Protein AF-D4LDX7-F1 (afdb_monomer)

Nearest PDB structures (foldseek):
  6nau-assembly3_C  TM=6.108E-01  e=1.199E+00  Klebsiella pneumoniae subsp. pneumoniae
  1ri6-assembly1_A  TM=5.814E-01  e=1.199E+00  Escherichia coli
  3h4l-assembly3_B  TM=5.207E-01  e=2.620E+00  Saccharomyces cerevisiae
  3m85-assembly1_C  TM=1.840E-01  e=5.362E+00  Archaeoglobus fulgidus

Structure (mmCIF, N/CA/C/O backbone):
data_AF-D4LDX7-F1
#
_entry.id   AF-D4LDX7-F1
#
loop_
_atom_site.group_PDB
_atom_site.id
_atom_site.type_symbol
_atom_site.label_atom_id
_atom_site.label_alt_id
_atom_site.label_comp_id
_atom_site.label_asym_id
_atom_site.label_entity_id
_atom_site.label_seq_id
_atom_site.pdbx_PDB_ins_code
_atom_site.Cartn_x
_atom_site.Cartn_y
_atom_site.Cartn_z
_atom_site.occupancy
_atom_site.B_iso_or_equiv
_atom_site.auth_seq_id
_atom_site.auth_comp_id
_atom_site.auth_asym_id
_atom_site.auth_atom_id
_atom_site.pdbx_PDB_model_num
ATOM 1 N N . MET A 1 1 ? -16.183 -26.805 3.801 1.00 33.31 1 MET A N 1
ATOM 2 C CA . MET A 1 1 ? -15.944 -26.515 2.370 1.00 33.31 1 MET A CA 1
ATOM 3 C C . MET A 1 1 ? -14.484 -26.124 2.181 1.00 33.31 1 MET A C 1
ATOM 5 O O . MET A 1 1 ? -13.981 -25.336 2.976 1.00 33.31 1 MET A O 1
ATOM 9 N N . LYS A 1 2 ? -13.792 -26.749 1.218 1.00 26.73 2 LYS A N 1
ATOM 10 C CA . LYS A 1 2 ? -12.395 -26.451 0.852 1.00 26.73 2 LYS A CA 1
ATOM 11 C C . LYS A 1 2 ? -12.357 -25.081 0.153 1.00 26.73 2 LYS A C 1
ATOM 13 O O . LYS A 1 2 ? -13.218 -24.828 -0.679 1.00 26.73 2 LYS A O 1
ATOM 18 N N . LYS A 1 3 ? -11.416 -24.213 0.529 1.00 50.62 3 LYS A N 1
ATOM 19 C CA . LYS A 1 3 ? -11.266 -22.834 0.030 1.00 50.62 3 LYS A CA 1
ATOM 20 C C . LYS A 1 3 ? -10.016 -22.789 -0.856 1.00 50.62 3 LYS A C 1
ATOM 22 O O . LYS A 1 3 ? -8.987 -23.300 -0.420 1.00 50.62 3 LYS A O 1
ATOM 27 N N . LEU A 1 4 ? -10.122 -22.272 -2.081 1.00 40.28 4 LEU A N 1
ATOM 28 C CA . LEU A 1 4 ? -9.072 -22.339 -3.107 1.00 40.28 4 LEU A CA 1
ATOM 29 C C . LEU A 1 4 ? -8.701 -20.920 -3.559 1.00 40.28 4 LEU A C 1
ATOM 31 O O . LEU A 1 4 ? -9.579 -20.177 -3.988 1.00 40.28 4 LEU A O 1
ATOM 35 N N . ALA A 1 5 ? -7.417 -20.568 -3.512 1.00 47.84 5 ALA A N 1
ATOM 36 C CA . ALA A 1 5 ? -6.886 -19.598 -4.463 1.00 47.84 5 ALA A CA 1
ATOM 37 C C . ALA A 1 5 ? -6.865 -20.298 -5.829 1.00 47.84 5 ALA A C 1
ATOM 39 O O . ALA A 1 5 ? -6.330 -21.405 -5.942 1.00 47.84 5 ALA A O 1
ATOM 40 N N . ILE A 1 6 ? -7.516 -19.713 -6.834 1.00 48.91 6 ILE A N 1
ATOM 41 C CA . ILE A 1 6 ? -7.548 -20.278 -8.184 1.00 48.91 6 ILE A CA 1
ATOM 42 C C . ILE A 1 6 ? -6.479 -19.553 -8.994 1.00 48.91 6 ILE A C 1
ATOM 44 O O . ILE A 1 6 ? -6.649 -18.399 -9.383 1.00 48.91 6 ILE A O 1
ATOM 48 N N . PHE A 1 7 ? -5.368 -20.244 -9.224 1.00 47.0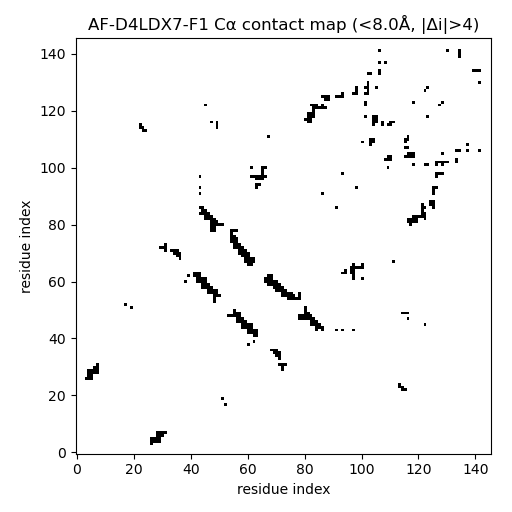9 7 PHE A N 1
ATOM 49 C CA . PHE A 1 7 ? -4.333 -19.822 -10.155 1.00 47.09 7 PHE A CA 1
ATOM 50 C C . PHE A 1 7 ? -4.822 -20.153 -11.566 1.00 47.09 7 PHE A C 1
ATOM 52 O O . PHE A 1 7 ? -5.167 -21.303 -11.845 1.00 47.09 7 PHE A O 1
ATOM 59 N N . LYS A 1 8 ? -4.876 -19.172 -12.471 1.00 39.81 8 LYS A N 1
ATOM 60 C CA . LYS A 1 8 ? -5.094 -19.455 -13.896 1.00 39.81 8 LYS A CA 1
ATOM 61 C C . LYS A 1 8 ? -3.779 -19.906 -14.538 1.00 39.81 8 LYS A C 1
ATOM 63 O O . LYS A 1 8 ? -3.136 -19.146 -15.240 1.00 39.81 8 LYS A O 1
ATOM 68 N N . ASN A 1 9 ? -3.374 -21.137 -14.244 1.00 37.66 9 ASN A N 1
ATOM 69 C CA . ASN A 1 9 ? -2.602 -22.035 -15.108 1.00 37.66 9 ASN A CA 1
ATOM 70 C C . ASN A 1 9 ? -2.479 -23.391 -14.395 1.00 37.66 9 ASN A C 1
ATOM 72 O O . ASN A 1 9 ? -2.496 -23.442 -13.166 1.00 37.66 9 ASN A O 1
ATOM 76 N N . GLU A 1 10 ? -2.418 -24.481 -15.159 1.00 37.81 10 GLU A N 1
ATOM 77 C CA . GLU A 1 10 ? -2.495 -25.875 -14.695 1.00 37.81 10 GLU A CA 1
ATOM 78 C C . GLU A 1 10 ? -1.388 -26.260 -13.696 1.00 37.81 10 GLU A C 1
ATOM 80 O O . GLU A 1 10 ? -0.379 -26.858 -14.060 1.00 37.81 10 GLU A O 1
ATOM 85 N N . PHE A 1 11 ? -1.575 -25.970 -12.408 1.00 37.16 11 PHE A N 1
ATOM 86 C CA . PHE A 1 11 ? -0.750 -26.560 -11.358 1.00 37.16 11 PHE A CA 1
ATOM 87 C C . PHE A 1 11 ? -1.623 -27.266 -10.329 1.00 37.16 11 PHE A C 1
ATOM 89 O O . PHE A 1 11 ? -2.276 -26.663 -9.475 1.00 37.16 11 PHE A O 1
ATOM 96 N N . GLU A 1 12 ? -1.653 -28.590 -10.468 1.00 37.09 12 GLU A N 1
ATOM 97 C CA . GLU A 1 12 ? -2.343 -29.499 -9.574 1.00 37.09 12 GLU A CA 1
ATOM 98 C C . GLU A 1 12 ? -1.838 -29.368 -8.131 1.00 37.09 12 GLU A C 1
ATOM 100 O O . GLU A 1 12 ? -0.649 -29.286 -7.820 1.00 37.09 12 GLU A O 1
ATOM 105 N N . SER A 1 13 ? -2.824 -29.378 -7.245 1.00 37.75 13 SER A N 1
ATOM 106 C CA . SER A 1 13 ? -2.772 -29.301 -5.793 1.00 37.75 13 SER A CA 1
ATOM 107 C C . SER A 1 13 ? -1.590 -30.000 -5.107 1.00 37.75 13 SER A C 1
ATOM 109 O O . SER A 1 13 ? -1.431 -31.218 -5.199 1.00 37.75 13 SER A O 1
ATOM 111 N N . ARG A 1 14 ? -0.907 -29.274 -4.214 1.00 33.62 14 ARG A N 1
ATOM 112 C CA . ARG A 1 14 ? -0.300 -29.860 -3.008 1.00 33.62 14 ARG A CA 1
ATOM 113 C C . ARG A 1 14 ? -0.945 -29.246 -1.771 1.00 33.62 14 ARG A C 1
ATOM 115 O O . ARG A 1 14 ? -1.019 -28.032 -1.619 1.00 33.62 14 ARG A O 1
ATOM 122 N N . SER A 1 15 ? -1.494 -30.104 -0.914 1.00 36.88 15 SER A N 1
ATOM 123 C CA . SER A 1 15 ? -2.272 -29.709 0.258 1.00 36.88 15 SER A CA 1
ATOM 124 C C . SER A 1 15 ? -1.387 -29.109 1.350 1.00 36.88 15 SER A C 1
ATOM 126 O O . SER A 1 15 ? -0.512 -29.806 1.860 1.00 36.88 15 SER A O 1
ATOM 128 N N . PHE A 1 16 ? -1.687 -27.890 1.796 1.00 40.06 16 PHE A N 1
ATOM 129 C CA . PHE A 1 16 ? -1.138 -27.332 3.032 1.00 40.06 16 PHE A CA 1
ATOM 130 C C . PHE A 1 16 ? -2.262 -26.783 3.921 1.00 40.06 16 PHE A C 1
ATOM 132 O O . PHE A 1 16 ? -3.168 -26.083 3.468 1.00 40.06 16 PHE A O 1
ATOM 139 N N . LYS A 1 17 ? -2.259 -27.186 5.198 1.00 34.28 17 LYS A N 1
ATOM 140 C CA . LYS A 1 17 ? -3.286 -26.842 6.193 1.00 34.28 17 LYS A CA 1
ATOM 141 C C . LYS A 1 17 ? -2.948 -25.522 6.905 1.00 34.28 17 LYS A C 1
ATOM 143 O O . LYS A 1 17 ? -2.062 -25.492 7.745 1.00 34.28 17 LYS A O 1
ATOM 148 N N . SER A 1 18 ? -3.742 -24.494 6.596 1.00 48.25 18 SER A N 1
ATOM 149 C CA . SER A 1 18 ? -4.275 -23.397 7.435 1.00 48.25 18 SER A CA 1
ATOM 150 C C . SER A 1 18 ? -3.708 -23.188 8.851 1.00 48.25 18 SER A C 1
ATOM 152 O O . SER A 1 18 ? -3.973 -24.026 9.719 1.00 48.25 18 SER A O 1
ATOM 154 N N . ARG A 1 19 ? -3.235 -21.958 9.130 1.00 29.39 19 ARG A N 1
ATOM 155 C CA . ARG A 1 19 ? -3.690 -21.085 10.244 1.00 29.39 19 ARG A CA 1
ATOM 156 C C . ARG A 1 19 ? -3.598 -19.611 9.785 1.00 29.39 19 ARG A C 1
ATOM 158 O O . ARG A 1 19 ? -2.640 -19.283 9.106 1.00 29.39 19 ARG A O 1
ATOM 165 N N . TYR A 1 20 ? -4.566 -18.779 10.190 1.00 33.00 20 TYR A N 1
ATOM 166 C CA . TYR A 1 20 ? -4.692 -17.309 10.011 1.00 33.00 20 TYR A CA 1
ATOM 167 C C . TYR A 1 20 ? -5.558 -16.755 8.842 1.00 33.00 20 TYR A C 1
ATOM 169 O O . TYR A 1 20 ? -5.194 -16.787 7.676 1.00 33.00 20 TYR A O 1
ATOM 177 N N . GLN A 1 21 ? -6.737 -16.274 9.273 1.00 37.47 21 GLN A N 1
ATOM 178 C CA . GLN A 1 21 ? -7.514 -15.049 8.974 1.00 37.47 21 GLN A CA 1
ATOM 179 C C . GLN A 1 21 ? -7.978 -14.590 7.563 1.00 37.47 21 GLN A C 1
ATOM 181 O O . GLN A 1 21 ? -7.210 -14.308 6.658 1.00 37.47 21 GLN A O 1
ATOM 186 N N . THR A 1 22 ? -9.318 -14.480 7.514 1.00 33.28 22 THR A N 1
ATOM 187 C CA . THR A 1 22 ? -10.307 -13.635 6.798 1.00 33.28 22 THR A CA 1
ATOM 188 C C . THR A 1 22 ? -9.984 -12.917 5.482 1.00 33.28 22 THR A C 1
ATOM 190 O O . THR A 1 22 ? -9.317 -11.890 5.453 1.00 33.28 22 THR A O 1
ATOM 193 N N . PHE A 1 23 ? -10.669 -13.390 4.433 1.00 41.81 23 PHE A N 1
ATOM 194 C CA . PHE A 1 23 ? -10.890 -12.746 3.139 1.00 41.81 23 PHE A CA 1
ATOM 195 C C . PHE A 1 23 ? -12.402 -12.466 2.986 1.00 41.81 23 PHE A C 1
ATOM 197 O O . PHE A 1 23 ? -13.201 -13.366 3.250 1.00 41.81 23 PHE A O 1
ATOM 204 N N . GLU A 1 24 ? -12.805 -11.247 2.610 1.00 42.47 24 GLU A N 1
ATOM 205 C CA . GLU A 1 24 ? -14.219 -10.821 2.473 1.00 42.47 24 GLU A CA 1
ATOM 206 C C . GLU A 1 24 ? -14.746 -10.863 1.020 1.00 42.47 24 GLU A C 1
ATOM 208 O O . GLU A 1 2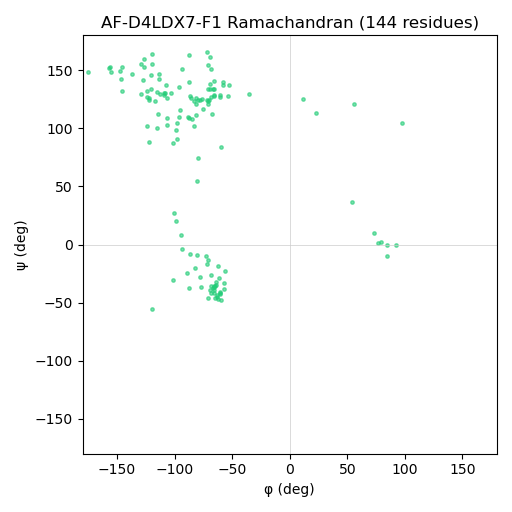4 ? -15.748 -10.239 0.683 1.00 42.47 24 GLU A O 1
ATOM 213 N N . GLY A 1 25 ? -14.087 -11.626 0.148 1.00 46.31 25 GLY A N 1
ATOM 214 C CA . GLY A 1 25 ? -14.643 -12.090 -1.126 1.00 46.31 25 GLY A CA 1
ATOM 215 C C . GLY A 1 25 ? -14.662 -13.616 -1.142 1.00 46.31 25 GLY A C 1
ATOM 216 O O . GLY A 1 25 ? -13.885 -14.253 -0.435 1.00 46.31 25 GLY A O 1
ATOM 217 N N . GLU A 1 26 ? -15.534 -14.253 -1.921 1.00 53.00 26 GLU A N 1
ATOM 218 C CA . GLU A 1 26 ? -15.526 -15.723 -1.978 1.00 53.00 26 GLU A CA 1
ATOM 219 C C . GLU A 1 26 ? -14.260 -16.268 -2.666 1.00 53.00 26 GLU A C 1
ATOM 221 O O . GLU A 1 26 ? -13.851 -17.396 -2.381 1.00 53.00 26 GLU A O 1
ATOM 226 N N . GLN A 1 27 ? -13.634 -15.481 -3.555 1.00 63.53 27 GLN A N 1
ATOM 227 C CA . GLN A 1 27 ? -12.480 -15.863 -4.377 1.00 63.53 27 GLN A CA 1
ATOM 228 C C . GLN A 1 27 ? -11.666 -14.619 -4.788 1.00 63.53 27 GLN A C 1
ATOM 230 O O . GLN A 1 27 ? -12.240 -13.552 -5.001 1.00 63.53 27 GLN A O 1
ATOM 235 N N . TYR A 1 28 ? -10.348 -14.765 -4.943 1.00 73.19 28 TYR A N 1
ATOM 236 C CA . TYR A 1 28 ? -9.479 -13.801 -5.631 1.00 73.19 28 TYR A CA 1
ATOM 237 C C . TYR A 1 28 ? -8.742 -14.534 -6.753 1.00 73.19 28 TYR A C 1
ATOM 239 O O . TYR A 1 28 ? -8.225 -15.633 -6.533 1.00 73.19 28 TYR A O 1
ATOM 247 N N . ILE A 1 29 ? -8.728 -13.959 -7.955 1.00 76.50 29 ILE A N 1
ATOM 248 C CA . ILE A 1 29 ? -8.057 -14.549 -9.117 1.00 76.50 29 ILE A CA 1
ATOM 249 C C . ILE A 1 29 ? -6.670 -13.930 -9.221 1.00 76.50 29 ILE A C 1
ATOM 251 O O . ILE A 1 29 ? -6.535 -12.735 -9.467 1.00 76.50 29 ILE A O 1
ATOM 255 N N . ILE A 1 30 ? -5.646 -14.763 -9.063 1.00 83.19 30 ILE A N 1
ATOM 256 C CA . ILE A 1 30 ? -4.264 -14.382 -9.345 1.00 83.19 30 ILE A CA 1
ATOM 257 C C . ILE A 1 30 ? -4.040 -14.600 -10.841 1.00 83.19 30 ILE A C 1
ATOM 259 O O . ILE A 1 30 ? -3.979 -15.739 -11.313 1.00 83.19 30 ILE A O 1
ATOM 263 N N . ASP A 1 31 ? -3.950 -13.497 -11.575 1.00 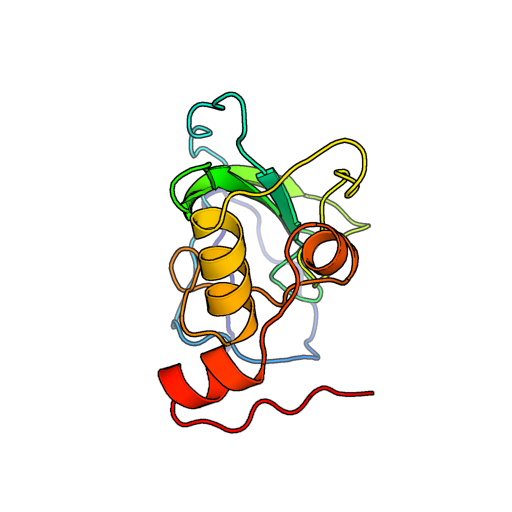83.25 31 ASP A N 1
ATOM 264 C CA . ASP A 1 31 ? -3.630 -13.480 -12.999 1.00 83.25 31 ASP A CA 1
ATOM 265 C C . ASP A 1 31 ? -2.140 -13.164 -13.182 1.00 83.25 31 ASP A C 1
ATOM 267 O O . ASP A 1 31 ? -1.726 -12.007 -13.102 1.00 83.25 31 ASP A O 1
ATOM 271 N N . LEU A 1 32 ? -1.338 -14.213 -13.382 1.00 83.94 32 LEU A N 1
ATOM 272 C CA . LEU A 1 32 ? 0.111 -14.105 -13.595 1.00 83.94 32 LEU A CA 1
ATOM 273 C C . LEU A 1 32 ? 0.462 -13.520 -14.973 1.00 83.94 32 LEU A C 1
ATOM 275 O O . LEU A 1 32 ? 1.587 -13.071 -15.171 1.00 83.94 32 LEU A O 1
ATOM 279 N N . ASP A 1 33 ? -0.493 -13.500 -15.907 1.00 84.06 33 ASP A N 1
ATOM 280 C CA . ASP A 1 33 ? -0.310 -12.960 -17.256 1.00 84.06 33 ASP A CA 1
ATOM 281 C C . ASP A 1 33 ? -0.737 -11.484 -17.350 1.00 84.06 33 ASP A C 1
ATOM 283 O O . ASP A 1 33 ? -0.578 -10.835 -18.395 1.00 84.06 33 ASP A O 1
ATOM 287 N N . ARG A 1 34 ? -1.280 -10.921 -16.259 1.00 85.81 34 ARG A N 1
ATOM 288 C CA . ARG A 1 34 ? -1.680 -9.517 -16.203 1.00 85.81 34 ARG A CA 1
ATOM 289 C C . ARG A 1 34 ? -0.466 -8.628 -16.435 1.00 85.81 34 ARG A C 1
ATOM 291 O O . ARG A 1 34 ? 0.542 -8.695 -15.737 1.00 85.81 34 ARG A O 1
ATOM 298 N N . ARG A 1 35 ? -0.593 -7.714 -17.395 1.00 87.88 35 ARG A N 1
ATOM 299 C CA . ARG A 1 35 ? 0.438 -6.706 -17.644 1.00 87.88 35 ARG A CA 1
ATOM 300 C C . ARG A 1 35 ? 0.487 -5.702 -16.499 1.00 87.88 35 ARG A C 1
ATOM 302 O O . ARG A 1 35 ? -0.549 -5.166 -16.105 1.00 87.88 35 ARG A O 1
ATOM 309 N N . ALA A 1 36 ? 1.703 -5.416 -16.045 1.00 91.38 36 ALA A N 1
ATOM 310 C CA . ALA A 1 36 ? 1.985 -4.324 -15.129 1.00 91.38 36 ALA A CA 1
ATOM 311 C C . ALA A 1 36 ? 1.416 -3.007 -15.666 1.00 91.38 36 ALA A C 1
ATOM 313 O O . ALA A 1 36 ? 1.560 -2.684 -16.853 1.00 91.38 36 ALA A O 1
ATOM 314 N N . GLU A 1 37 ? 0.810 -2.223 -14.783 1.00 93.44 37 GLU A N 1
ATOM 315 C CA . GLU A 1 37 ? 0.454 -0.850 -15.104 1.00 93.44 37 GLU A CA 1
ATOM 316 C C . GLU A 1 37 ? 1.720 0.013 -15.195 1.00 93.44 37 GLU A C 1
ATOM 318 O O . GLU A 1 37 ? 2.774 -0.291 -14.624 1.00 93.44 37 GLU A O 1
ATOM 323 N N . LYS A 1 38 ? 1.640 1.100 -15.967 1.00 91.19 38 LYS A N 1
ATOM 324 C CA . LYS A 1 38 ? 2.798 1.950 -16.241 1.00 91.19 38 LYS A CA 1
ATOM 325 C C . LYS A 1 38 ? 3.282 2.631 -14.955 1.00 91.19 38 LYS A C 1
ATOM 327 O O . LYS A 1 38 ? 2.510 3.310 -14.281 1.00 91.19 38 LYS A O 1
ATOM 332 N N . TYR A 1 39 ? 4.581 2.499 -14.689 1.00 90.88 39 TYR A N 1
ATOM 333 C CA . TYR A 1 39 ? 5.269 3.267 -13.654 1.00 90.88 39 TYR A CA 1
ATOM 334 C C . TYR A 1 39 ? 5.308 4.755 -14.004 1.00 90.88 39 TYR A C 1
ATOM 336 O O . TYR A 1 39 ? 5.679 5.129 -15.124 1.00 90.88 39 TYR A O 1
ATOM 344 N N . GLU A 1 40 ? 4.992 5.591 -13.025 1.00 93.19 40 GLU A N 1
ATOM 345 C CA . GLU A 1 40 ? 5.128 7.039 -13.104 1.00 93.19 40 GLU A CA 1
ATOM 346 C C . GLU A 1 40 ? 6.072 7.546 -12.011 1.00 93.19 40 GLU A C 1
ATOM 348 O O . GLU A 1 40 ? 6.152 7.001 -10.910 1.00 93.19 40 GLU A O 1
ATOM 353 N N . VAL A 1 41 ? 6.827 8.601 -12.324 1.00 92.62 41 VAL A N 1
ATOM 354 C CA . VAL A 1 41 ? 7.727 9.227 -11.349 1.00 92.62 41 VAL A CA 1
ATOM 355 C C . VAL A 1 41 ? 6.899 9.742 -10.174 1.00 92.62 41 VAL A C 1
ATOM 357 O O . VAL A 1 41 ? 5.937 10.481 -10.372 1.00 92.62 41 VAL A O 1
ATOM 360 N N . GLY A 1 42 ? 7.298 9.367 -8.958 1.00 94.50 42 GLY A N 1
ATOM 361 C CA . GLY A 1 42 ? 6.560 9.682 -7.733 1.00 94.50 42 GLY A CA 1
ATOM 362 C C . GLY A 1 42 ? 5.565 8.601 -7.302 1.00 94.50 42 GLY A C 1
ATOM 363 O O . GLY A 1 42 ? 4.932 8.767 -6.263 1.00 94.50 42 GLY A O 1
ATOM 364 N N . ASP A 1 43 ? 5.437 7.493 -8.039 1.00 97.88 43 ASP A N 1
ATOM 365 C CA . ASP A 1 43 ? 4.740 6.304 -7.546 1.00 97.88 43 ASP A CA 1
ATOM 366 C C . ASP A 1 43 ? 5.508 5.698 -6.356 1.00 97.88 43 ASP A C 1
ATOM 368 O O . ASP A 1 43 ? 6.702 5.402 -6.458 1.00 97.88 43 ASP A O 1
ATOM 372 N N . LEU A 1 44 ? 4.811 5.474 -5.240 1.00 98.19 44 LEU A N 1
ATOM 373 C CA . LEU A 1 44 ? 5.327 4.722 -4.100 1.00 98.19 44 LEU A CA 1
ATOM 374 C C . LEU A 1 44 ? 5.173 3.229 -4.390 1.00 98.19 44 LEU A C 1
ATOM 376 O O . LEU A 1 44 ? 4.051 2.722 -4.438 1.00 98.19 44 LEU A O 1
ATOM 380 N N . ILE A 1 45 ? 6.289 2.528 -4.585 1.00 97.50 45 ILE A N 1
ATOM 381 C CA . ILE A 1 45 ? 6.271 1.083 -4.824 1.00 97.50 45 ILE A CA 1
ATOM 382 C C . ILE A 1 45 ? 6.141 0.350 -3.496 1.00 97.50 45 ILE A C 1
ATOM 384 O O . ILE A 1 45 ? 6.937 0.554 -2.571 1.00 97.50 45 ILE A O 1
ATOM 388 N N . CYS A 1 46 ? 5.139 -0.517 -3.419 1.00 97.12 46 CYS A N 1
ATOM 389 C CA . CYS A 1 46 ? 4.870 -1.332 -2.255 1.00 97.12 46 CYS A CA 1
ATOM 390 C C . CYS A 1 46 ? 4.705 -2.798 -2.622 1.00 97.12 46 CYS A C 1
ATOM 392 O O . CYS A 1 46 ? 4.305 -3.147 -3.732 1.00 97.12 46 CYS A O 1
ATOM 394 N N . PHE A 1 47 ? 4.964 -3.657 -1.650 1.00 95.25 47 PHE A N 1
ATOM 395 C CA . PHE A 1 47 ? 4.898 -5.088 -1.841 1.00 95.25 47 PHE A CA 1
ATOM 396 C C . PHE A 1 47 ? 4.444 -5.845 -0.603 1.00 95.25 47 PHE A C 1
ATOM 398 O O . PHE A 1 47 ? 4.684 -5.406 0.520 1.00 95.25 47 PHE A O 1
ATOM 405 N N . VAL A 1 48 ? 3.769 -6.973 -0.803 1.00 94.19 48 VAL A N 1
ATOM 406 C CA . VAL A 1 48 ? 3.163 -7.767 0.271 1.00 94.19 48 VAL A CA 1
ATOM 407 C C . VAL A 1 48 ? 2.971 -9.215 -0.167 1.00 94.19 48 VAL A C 1
ATOM 409 O O . VAL A 1 48 ? 2.725 -9.472 -1.339 1.00 94.19 48 VAL A O 1
ATOM 412 N N . ASN A 1 49 ? 2.986 -10.155 0.775 1.00 92.62 49 ASN A N 1
ATOM 413 C CA . ASN A 1 49 ? 2.417 -11.490 0.593 1.00 92.62 49 ASN A CA 1
ATOM 414 C C . ASN A 1 49 ? 1.014 -11.528 1.202 1.00 92.62 49 ASN A C 1
ATOM 416 O O . ASN A 1 49 ? 0.865 -11.831 2.388 1.00 92.62 49 ASN A O 1
ATOM 420 N N . PRO A 1 50 ? -0.041 -11.220 0.428 1.00 88.06 50 PRO A N 1
ATOM 421 C CA . PRO A 1 50 ? -1.369 -11.001 0.996 1.00 88.06 50 PRO A CA 1
ATOM 422 C C . PRO A 1 50 ? -2.026 -12.293 1.506 1.00 88.06 50 PRO A C 1
ATOM 424 O O . PRO A 1 50 ? -3.016 -12.238 2.231 1.00 88.06 50 PRO A O 1
ATOM 427 N N . PHE A 1 51 ? -1.483 -13.463 1.154 1.00 86.06 51 PHE A N 1
ATOM 428 C CA . PHE A 1 51 ? -2.029 -14.764 1.527 1.00 86.06 51 PHE A CA 1
ATOM 429 C C . PHE A 1 51 ? -1.059 -15.520 2.438 1.00 86.06 51 PHE A C 1
ATOM 431 O O . PHE A 1 51 ? -0.108 -16.151 1.977 1.00 86.06 51 PHE A O 1
ATOM 438 N N . ALA A 1 52 ? -1.323 -15.494 3.747 1.00 78.00 52 ALA A N 1
ATOM 439 C CA . ALA A 1 52 ? -0.512 -16.204 4.733 1.00 78.00 52 ALA A CA 1
ATOM 440 C C . ALA A 1 52 ? -0.358 -17.697 4.379 1.00 78.00 52 ALA A C 1
ATOM 442 O O . ALA A 1 52 ? -1.340 -18.408 4.150 1.00 78.00 52 ALA A O 1
ATOM 443 N N . GLY A 1 53 ? 0.888 -18.177 4.349 1.00 77.19 53 GLY A N 1
ATOM 444 C CA . GLY A 1 53 ? 1.219 -19.567 4.022 1.00 77.19 53 GLY A CA 1
ATOM 445 C C . GLY A 1 53 ? 1.218 -19.908 2.528 1.00 77.19 53 GLY A C 1
ATOM 446 O O . GLY A 1 53 ? 1.467 -21.065 2.191 1.00 77.19 53 GLY A O 1
ATOM 447 N N . TYR A 1 54 ? 0.972 -18.937 1.644 1.00 80.94 54 TYR A N 1
ATOM 448 C CA . TYR A 1 54 ? 1.178 -19.086 0.206 1.00 80.94 54 TYR A CA 1
ATOM 449 C C . TYR A 1 54 ? 2.386 -18.244 -0.220 1.00 80.94 54 TYR A C 1
ATOM 451 O O . TYR A 1 54 ? 2.449 -17.061 0.126 1.00 80.94 54 TYR A O 1
ATOM 459 N N . PRO A 1 55 ? 3.341 -18.817 -0.972 1.00 84.06 55 PRO A N 1
ATOM 460 C CA . PRO A 1 55 ? 4.547 -18.116 -1.392 1.00 84.06 55 PRO A CA 1
ATOM 461 C C . PRO A 1 55 ? 4.242 -17.228 -2.600 1.00 84.06 55 PRO A C 1
ATOM 463 O O . PRO A 1 55 ? 4.840 -17.399 -3.655 1.00 84.06 55 PRO A O 1
ATOM 466 N N . ILE A 1 56 ? 3.251 -16.342 -2.489 1.00 87.88 56 ILE A N 1
ATOM 467 C CA . ILE A 1 56 ? 2.902 -15.413 -3.555 1.00 87.88 56 ILE A CA 1
ATOM 468 C C . ILE A 1 56 ? 2.944 -13.972 -3.065 1.00 87.88 56 ILE A C 1
ATOM 470 O O . ILE A 1 56 ? 2.327 -13.597 -2.067 1.00 87.88 56 ILE A O 1
ATOM 474 N N . TYR A 1 57 ? 3.694 -13.193 -3.821 1.00 90.50 57 TYR A N 1
ATOM 475 C CA . TYR A 1 57 ? 4.065 -11.819 -3.598 1.00 90.50 57 TYR A CA 1
ATOM 476 C C . TYR A 1 57 ? 3.324 -10.935 -4.597 1.00 90.50 57 TYR A C 1
ATOM 478 O O . TYR A 1 57 ? 3.304 -11.209 -5.798 1.00 90.50 57 TYR A O 1
ATOM 486 N N . LEU A 1 58 ? 2.700 -9.883 -4.085 1.00 93.69 58 LEU A N 1
ATOM 487 C CA . LEU A 1 58 ? 2.029 -8.836 -4.837 1.00 93.69 58 LEU A CA 1
ATOM 488 C C . LEU A 1 58 ? 2.884 -7.575 -4.788 1.00 93.69 58 LEU A C 1
ATOM 490 O O . LEU A 1 58 ? 3.167 -7.077 -3.699 1.00 93.69 58 LEU A O 1
ATOM 494 N N . GLU A 1 59 ? 3.205 -7.014 -5.949 1.00 95.81 59 GLU A N 1
ATOM 495 C CA . GLU A 1 59 ? 3.722 -5.652 -6.064 1.00 95.81 59 GLU A CA 1
ATOM 496 C C . GLU A 1 59 ? 2.617 -4.709 -6.563 1.00 95.81 59 GLU A C 1
ATOM 498 O O . GLU A 1 59 ? 1.958 -4.969 -7.578 1.00 95.81 59 GLU A O 1
ATOM 503 N N . ILE A 1 60 ? 2.441 -3.589 -5.861 1.00 97.12 60 ILE A N 1
ATOM 504 C CA . ILE A 1 60 ? 1.549 -2.487 -6.232 1.00 97.12 60 ILE A CA 1
ATOM 505 C C . ILE A 1 60 ? 2.312 -1.161 -6.239 1.00 97.12 60 ILE A C 1
ATOM 507 O O . ILE A 1 60 ? 3.353 -1.011 -5.600 1.00 97.12 60 ILE A O 1
ATOM 511 N N . ALA A 1 61 ? 1.778 -0.172 -6.944 1.00 98.06 61 ALA A N 1
ATOM 512 C CA . ALA A 1 61 ? 2.177 1.223 -6.806 1.00 98.06 61 ALA A CA 1
ATOM 513 C C . ALA A 1 61 ? 1.028 2.048 -6.224 1.00 98.06 61 ALA A C 1
ATOM 515 O O . ALA A 1 61 ? -0.130 1.835 -6.581 1.00 98.06 61 ALA A O 1
ATOM 516 N N . ILE A 1 62 ? 1.360 3.014 -5.369 1.00 98.25 62 ILE A N 1
ATOM 517 C CA . ILE A 1 62 ? 0.452 4.083 -4.947 1.00 98.25 62 ILE A CA 1
ATOM 518 C C . ILE A 1 62 ? 0.905 5.362 -5.641 1.00 98.25 62 ILE A C 1
ATOM 520 O O . ILE A 1 62 ? 1.957 5.919 -5.317 1.00 98.25 62 ILE A O 1
ATOM 524 N N . SER A 1 63 ? 0.134 5.826 -6.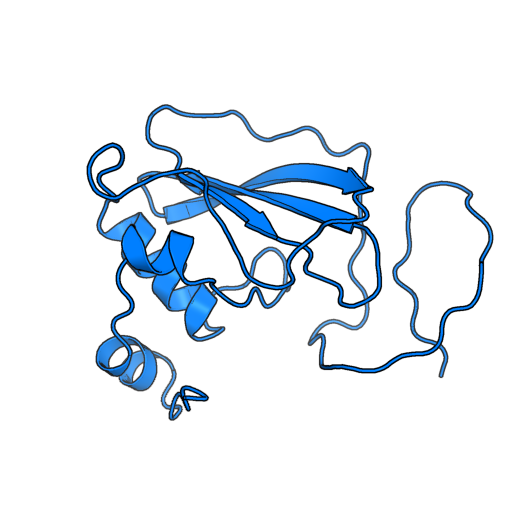615 1.00 97.75 63 SER A N 1
ATOM 525 C CA . SER A 1 63 ? 0.479 7.021 -7.378 1.00 97.75 63 SER A CA 1
ATOM 526 C C . SER A 1 63 ? 0.388 8.294 -6.564 1.00 97.75 63 SER A C 1
ATOM 528 O O . SER A 1 63 ? -0.290 8.341 -5.544 1.00 97.75 63 SER A O 1
ATOM 530 N N . ALA A 1 64 ? 1.039 9.356 -7.041 1.00 97.19 64 ALA A N 1
ATOM 531 C CA . ALA A 1 64 ? 1.032 10.667 -6.389 1.00 97.19 64 ALA A CA 1
ATOM 532 C C . ALA A 1 64 ? -0.386 11.235 -6.158 1.00 97.19 64 ALA A C 1
ATOM 534 O O . ALA A 1 64 ? -0.577 12.058 -5.273 1.00 97.19 64 ALA A O 1
ATOM 535 N N . ASN A 1 65 ? -1.386 10.784 -6.921 1.00 96.31 65 ASN A N 1
ATOM 536 C CA . ASN A 1 65 ? -2.799 11.132 -6.742 1.00 96.31 65 ASN A CA 1
ATOM 537 C C . ASN A 1 65 ? -3.595 10.125 -5.880 1.00 96.31 65 ASN A C 1
ATOM 539 O O . ASN A 1 65 ? -4.819 10.210 -5.827 1.00 96.31 65 ASN A O 1
ATOM 543 N N . GLY A 1 66 ? -2.930 9.149 -5.256 1.00 96.38 66 GLY A N 1
ATOM 544 C CA . GLY A 1 66 ? -3.539 8.106 -4.426 1.00 96.38 66 GLY A CA 1
ATOM 545 C C . GLY A 1 66 ? -4.076 6.884 -5.183 1.00 96.38 66 GLY A C 1
ATOM 546 O O . GLY A 1 66 ? -4.583 5.955 -4.561 1.00 96.38 66 GLY A O 1
ATOM 547 N N . ALA A 1 67 ? -3.976 6.827 -6.515 1.00 96.81 67 ALA A N 1
ATOM 548 C CA . ALA A 1 67 ? -4.441 5.655 -7.258 1.00 96.81 67 ALA A CA 1
ATOM 549 C C . ALA A 1 67 ? -3.583 4.414 -6.953 1.00 96.81 67 ALA A C 1
ATOM 551 O O . ALA A 1 67 ? -2.354 4.480 -6.981 1.00 96.81 67 ALA A O 1
ATOM 552 N N . LEU A 1 68 ? -4.235 3.274 -6.705 1.00 96.25 68 LEU A N 1
ATOM 553 C CA . LEU A 1 68 ? -3.570 1.978 -6.587 1.00 96.25 68 LEU A CA 1
ATOM 554 C C . LEU A 1 68 ? -3.416 1.348 -7.972 1.00 96.25 68 LEU A C 1
ATOM 556 O O . LEU A 1 68 ? -4.401 1.207 -8.694 1.00 96.25 68 LEU A O 1
ATOM 560 N N . LYS A 1 69 ? -2.194 0.942 -8.310 1.00 95.69 69 LYS A N 1
ATOM 561 C CA . LYS A 1 69 ? -1.836 0.324 -9.589 1.00 95.69 69 LYS A CA 1
ATOM 562 C C . LYS A 1 69 ? -1.251 -1.061 -9.362 1.00 95.69 69 LYS A C 1
ATOM 564 O O . LYS A 1 69 ? -0.356 -1.231 -8.532 1.00 95.69 69 LYS A O 1
ATOM 569 N N . PHE A 1 70 ? -1.705 -2.040 -10.132 1.00 95.06 70 PHE A N 1
ATOM 570 C CA . PHE A 1 70 ? -1.085 -3.357 -10.186 1.00 95.06 70 PHE A CA 1
ATOM 571 C C . PHE A 1 70 ? 0.280 -3.291 -10.870 1.00 95.06 70 PHE A C 1
ATOM 573 O O . PHE A 1 70 ? 0.430 -2.660 -11.921 1.00 95.06 70 PHE A O 1
ATOM 580 N N . ARG A 1 71 ? 1.267 -4.002 -10.320 1.00 94.75 71 ARG A N 1
ATOM 581 C CA . ARG A 1 71 ? 2.579 -4.137 -10.956 1.00 94.75 71 ARG A CA 1
ATOM 582 C C . ARG A 1 71 ? 2.926 -5.577 -11.265 1.00 94.75 71 ARG A C 1
ATOM 584 O O . ARG A 1 71 ? 3.224 -5.868 -12.417 1.00 94.75 71 ARG A O 1
ATOM 591 N N . ASN A 1 72 ? 2.895 -6.460 -10.275 1.00 93.81 72 ASN A N 1
ATOM 592 C CA . ASN A 1 72 ? 3.335 -7.830 -10.497 1.00 93.81 72 ASN A CA 1
ATOM 593 C C . ASN A 1 72 ? 2.727 -8.819 -9.503 1.00 93.81 72 ASN A C 1
ATOM 595 O O . ASN A 1 72 ? 2.456 -8.471 -8.354 1.00 93.81 72 ASN A O 1
ATOM 599 N N . TRP A 1 73 ? 2.606 -10.066 -9.953 1.00 92.25 73 TRP A N 1
ATOM 600 C CA . TRP A 1 73 ? 2.492 -11.242 -9.102 1.00 9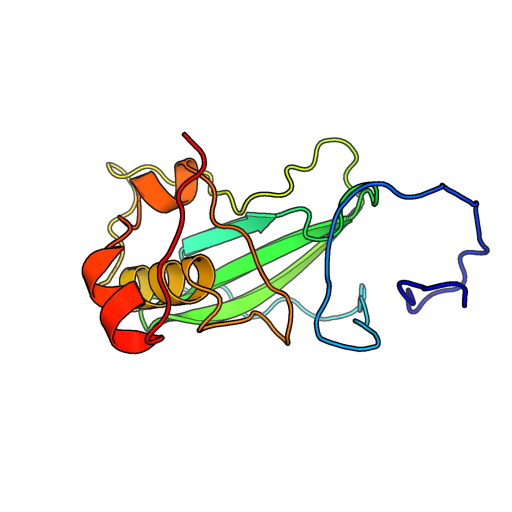2.25 73 TRP A CA 1
ATOM 601 C C . TRP A 1 73 ? 3.752 -12.090 -9.279 1.00 92.25 73 TRP A C 1
ATOM 603 O O . TRP A 1 73 ? 4.123 -12.420 -10.402 1.00 92.25 73 TRP A O 1
ATOM 613 N N . GLU A 1 74 ? 4.392 -12.480 -8.183 1.00 88.31 74 GLU A N 1
ATOM 614 C CA . GLU A 1 74 ? 5.593 -13.317 -8.213 1.00 88.31 74 GLU A CA 1
ATOM 615 C C . GLU A 1 74 ? 5.526 -14.398 -7.138 1.00 88.31 74 GLU A C 1
ATOM 617 O O . GLU A 1 74 ? 4.962 -14.187 -6.066 1.00 88.31 74 GLU A O 1
ATOM 622 N N . PHE A 1 75 ? 6.099 -15.571 -7.405 1.00 86.06 75 PHE A N 1
ATOM 623 C CA . PHE A 1 75 ? 6.269 -16.579 -6.365 1.00 86.06 75 PHE A CA 1
ATOM 624 C C . PHE A 1 75 ? 7.532 -16.286 -5.551 1.00 86.06 75 PHE A C 1
ATOM 626 O O . PHE A 1 75 ? 8.620 -16.210 -6.111 1.00 86.06 75 PHE A O 1
ATOM 633 N N . SER A 1 76 ? 7.393 -16.149 -4.232 1.00 81.50 76 SER A N 1
ATOM 634 C CA . SER A 1 76 ? 8.505 -15.872 -3.318 1.00 81.50 76 SER A CA 1
ATOM 635 C C . SER A 1 76 ? 8.293 -16.551 -1.966 1.00 81.50 76 SER A C 1
ATOM 637 O O . SER A 1 76 ? 7.210 -16.464 -1.380 1.00 81.50 76 SER A O 1
ATOM 639 N N . GLU A 1 77 ? 9.332 -17.230 -1.474 1.00 75.69 77 GLU A N 1
ATOM 640 C CA . GLU A 1 77 ? 9.320 -17.955 -0.195 1.00 75.69 77 GLU A CA 1
ATOM 641 C C . GLU A 1 77 ? 9.574 -17.042 1.021 1.00 75.69 77 GLU A C 1
ATOM 643 O O . GLU A 1 77 ? 9.158 -17.379 2.127 1.00 75.69 77 GLU A O 1
ATOM 648 N N . ASP A 1 78 ? 10.159 -15.856 0.816 1.00 69.69 78 ASP A N 1
ATOM 649 C CA . ASP A 1 78 ? 10.603 -14.934 1.881 1.00 69.69 78 ASP A CA 1
ATOM 650 C C . ASP A 1 78 ? 9.627 -13.776 2.145 1.00 69.69 78 ASP A C 1
ATOM 652 O O . ASP A 1 78 ? 9.997 -12.672 2.555 1.00 69.69 78 ASP A O 1
ATOM 656 N N . GLY A 1 79 ? 8.350 -13.995 1.865 1.00 71.25 79 GLY A N 1
ATOM 657 C CA . GLY A 1 79 ? 7.401 -12.903 1.814 1.00 71.25 79 GLY A CA 1
ATOM 658 C C . GLY A 1 79 ? 6.752 -12.538 3.147 1.00 71.25 79 GLY A C 1
ATOM 659 O O . GLY A 1 79 ? 6.360 -13.386 3.949 1.00 71.25 79 GLY A O 1
ATOM 660 N N . ASN A 1 80 ? 6.602 -11.234 3.364 1.00 84.25 80 ASN A N 1
ATOM 661 C CA . ASN A 1 80 ? 6.002 -10.671 4.565 1.00 84.25 80 ASN A CA 1
ATOM 662 C C . ASN A 1 80 ? 4.516 -10.362 4.330 1.00 84.25 80 ASN A C 1
ATOM 664 O O . ASN A 1 80 ? 4.151 -9.793 3.304 1.00 84.25 80 ASN A O 1
ATOM 668 N N . THR A 1 81 ? 3.653 -10.722 5.282 1.00 89.50 81 THR A N 1
ATOM 669 C CA . THR A 1 81 ? 2.202 -10.493 5.183 1.00 89.50 81 THR A CA 1
ATOM 670 C C . THR A 1 81 ? 1.790 -9.033 5.347 1.00 89.50 81 THR A C 1
ATOM 672 O O . THR A 1 81 ? 0.629 -8.697 5.121 1.00 89.50 81 THR A O 1
ATOM 675 N N . TYR A 1 82 ? 2.714 -8.168 5.756 1.00 92.88 82 TYR A N 1
ATOM 676 C CA . TYR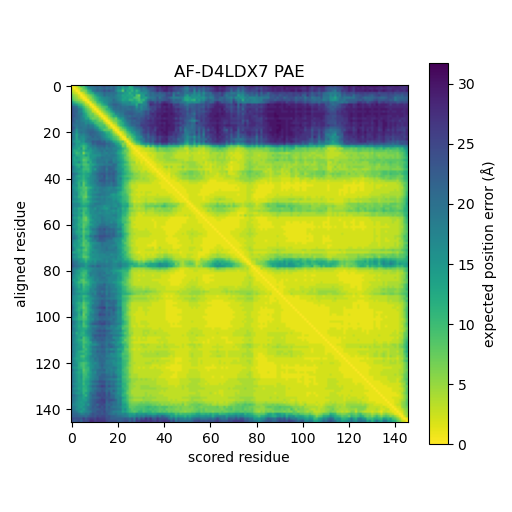 A 1 82 ? 2.507 -6.730 5.806 1.00 92.88 82 TYR A CA 1
ATOM 677 C C . TYR A 1 82 ? 2.996 -6.050 4.523 1.00 92.88 82 TYR A C 1
ATOM 679 O O . TYR A 1 82 ? 3.930 -6.507 3.872 1.00 92.88 82 TYR A O 1
ATOM 687 N N . LEU A 1 83 ? 2.372 -4.929 4.172 1.00 95.69 83 LEU A N 1
ATOM 688 C CA . LEU A 1 83 ? 2.778 -4.084 3.060 1.00 95.69 83 LEU A CA 1
ATOM 689 C C . LEU A 1 83 ? 4.075 -3.361 3.400 1.00 95.69 83 LEU A C 1
ATOM 691 O O . LEU A 1 83 ? 4.149 -2.617 4.382 1.00 95.69 83 LEU A O 1
ATOM 695 N N . HIS A 1 84 ? 5.075 -3.554 2.558 1.00 96.19 84 HIS A N 1
ATOM 696 C CA . HIS A 1 84 ? 6.402 -2.991 2.694 1.00 96.19 84 HIS A CA 1
ATOM 697 C C . HIS A 1 84 ? 6.766 -2.112 1.508 1.00 96.19 84 HIS A C 1
ATOM 699 O O . HIS A 1 84 ? 6.125 -2.135 0.466 1.00 96.19 84 HIS A O 1
ATOM 705 N N . THR A 1 85 ? 7.799 -1.304 1.698 1.00 97.19 85 THR A N 1
ATOM 706 C CA . THR A 1 85 ? 8.434 -0.497 0.660 1.00 97.19 85 THR A CA 1
ATOM 707 C C . THR A 1 85 ? 9.923 -0.437 0.972 1.00 97.19 85 THR A C 1
ATOM 709 O O . THR A 1 85 ? 10.310 -0.553 2.139 1.00 97.19 85 THR A O 1
ATOM 712 N N . TYR A 1 86 ? 10.748 -0.268 -0.058 1.00 96.12 86 TYR A N 1
ATOM 713 C CA . TYR A 1 86 ? 12.175 0.019 0.103 1.00 96.12 86 TYR A CA 1
ATOM 714 C C . TYR A 1 86 ? 12.459 1.516 0.262 1.00 96.12 86 TYR A C 1
ATOM 716 O O . TYR A 1 86 ? 13.595 1.895 0.551 1.00 96.12 86 TYR A O 1
ATOM 724 N N . GLU A 1 87 ? 11.444 2.362 0.070 1.00 97.06 87 GLU A N 1
ATOM 725 C CA . GLU A 1 87 ? 11.573 3.801 0.236 1.00 97.06 87 GLU A CA 1
ATOM 726 C C . GLU A 1 87 ? 11.791 4.188 1.696 1.00 97.06 87 GLU A C 1
ATOM 728 O O . GLU A 1 87 ? 11.319 3.535 2.630 1.00 97.06 87 GLU A O 1
ATOM 733 N N . THR A 1 88 ? 12.496 5.299 1.883 1.00 96.50 88 THR A N 1
ATOM 734 C CA . THR A 1 88 ? 12.770 5.874 3.197 1.00 96.50 88 THR A CA 1
ATOM 735 C C . THR A 1 88 ? 12.336 7.340 3.236 1.00 96.50 88 THR A C 1
A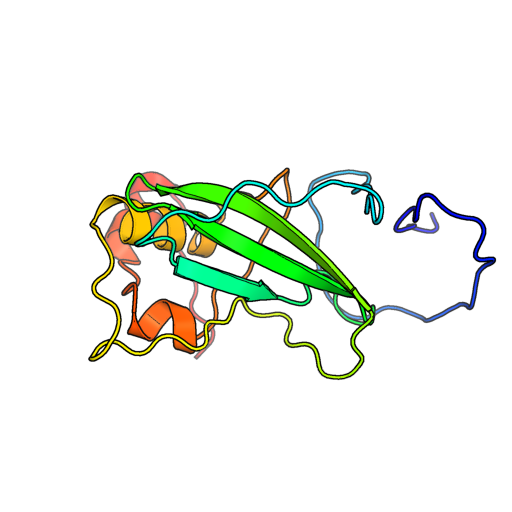TOM 737 O O . THR A 1 88 ? 12.334 8.007 2.197 1.00 96.50 88 THR A O 1
ATOM 740 N N . PRO A 1 89 ? 11.981 7.896 4.411 1.00 94.56 89 PRO A N 1
ATOM 741 C CA . PRO A 1 89 ? 11.435 9.258 4.503 1.00 94.56 89 PRO A CA 1
ATOM 742 C C . PRO A 1 89 ? 12.391 10.370 4.042 1.00 94.56 89 PRO A C 1
ATOM 744 O O . PRO A 1 89 ? 11.963 11.498 3.782 1.00 94.56 89 PRO A O 1
ATOM 747 N N . ASP A 1 90 ? 13.694 10.091 3.972 1.00 95.38 90 ASP A N 1
ATOM 748 C CA . ASP A 1 90 ? 14.723 10.976 3.419 1.00 95.38 90 ASP A CA 1
ATOM 749 C C . ASP A 1 90 ? 14.755 10.978 1.882 1.00 95.38 90 ASP A C 1
ATOM 751 O O . ASP A 1 90 ? 15.111 12.000 1.296 1.00 95.38 90 ASP A O 1
ATOM 755 N N . LYS A 1 91 ? 14.342 9.882 1.232 1.00 94.25 91 LYS A N 1
ATOM 756 C CA . LYS A 1 91 ? 14.392 9.708 -0.231 1.00 94.25 91 LYS A CA 1
ATOM 757 C C . LYS A 1 91 ? 13.049 9.913 -0.911 1.00 94.25 91 LYS A C 1
ATOM 759 O O . LYS A 1 91 ? 13.009 10.387 -2.043 1.00 94.25 91 LYS A O 1
ATOM 764 N N . PHE A 1 92 ? 11.963 9.607 -0.210 1.00 96.88 92 PHE A N 1
ATOM 765 C CA . PHE A 1 92 ? 10.616 9.682 -0.745 1.00 96.88 92 PHE A CA 1
ATOM 766 C C . PHE A 1 92 ? 9.752 10.612 0.099 1.00 96.88 92 PHE A C 1
ATOM 768 O O . PHE A 1 92 ? 9.609 10.439 1.311 1.00 96.88 92 PHE A O 1
ATOM 775 N N . LYS A 1 93 ? 9.159 11.615 -0.552 1.00 96.44 93 LYS A N 1
ATOM 776 C CA . LYS A 1 93 ? 8.175 12.510 0.059 1.00 96.44 93 LYS A CA 1
ATOM 777 C C . LYS A 1 93 ? 6.803 12.154 -0.483 1.00 96.44 93 LYS A C 1
ATOM 779 O O . LYS A 1 93 ? 6.489 12.496 -1.617 1.00 96.44 93 LYS A O 1
ATOM 784 N N . ALA A 1 94 ? 6.021 11.455 0.334 1.00 97.50 94 ALA A N 1
ATOM 785 C CA . ALA A 1 94 ? 4.662 11.093 -0.025 1.00 97.50 94 ALA A CA 1
ATOM 786 C C . ALA A 1 94 ? 3.771 12.335 -0.139 1.00 97.50 94 ALA A C 1
ATOM 788 O O . ALA A 1 94 ? 3.870 13.265 0.668 1.00 97.50 94 ALA A O 1
ATOM 789 N N . THR A 1 95 ? 2.894 12.338 -1.138 1.00 98.25 95 THR A N 1
ATOM 790 C CA . THR A 1 95 ? 1.811 13.316 -1.244 1.00 98.25 95 THR A CA 1
ATOM 791 C C . THR A 1 95 ? 0.734 13.040 -0.197 1.00 98.25 95 THR A C 1
ATOM 793 O O . THR A 1 95 ? 0.670 11.955 0.390 1.00 98.25 95 THR A O 1
ATOM 796 N N . GLN A 1 96 ? -0.154 14.010 0.029 1.00 97.94 96 GLN A N 1
ATOM 797 C CA . GLN A 1 96 ? -1.264 13.806 0.957 1.00 97.94 96 GLN A CA 1
ATOM 798 C C . GLN A 1 96 ? -2.209 12.703 0.465 1.00 97.94 96 GLN A C 1
ATOM 800 O O . GLN A 1 96 ? -2.718 11.929 1.267 1.00 97.94 96 GLN A O 1
ATOM 805 N N . GLU A 1 97 ? -2.403 12.583 -0.846 1.00 98.31 97 GLU A N 1
ATOM 806 C CA . GLU A 1 97 ? -3.242 11.559 -1.461 1.00 98.31 97 GLU A CA 1
ATOM 807 C C . GLU A 1 97 ? -2.656 10.151 -1.276 1.00 98.31 97 GLU A C 1
ATOM 809 O O . GLU A 1 97 ? -3.397 9.197 -1.023 1.00 98.31 97 GLU A O 1
ATOM 814 N N . GLN A 1 98 ? -1.327 10.010 -1.339 1.00 98.44 98 GLN A N 1
ATOM 815 C CA . GLN A 1 98 ? -0.646 8.754 -1.006 1.00 98.44 98 GLN A CA 1
ATOM 816 C C . GLN A 1 98 ? -0.831 8.401 0.469 1.00 98.44 98 GLN A C 1
ATOM 818 O O . GLN A 1 98 ? -1.200 7.269 0.783 1.00 98.44 98 GLN A O 1
ATOM 823 N N . ILE A 1 99 ? -0.645 9.376 1.365 1.00 98.44 99 ILE A N 1
ATOM 824 C CA . ILE A 1 99 ? -0.852 9.193 2.806 1.00 98.44 99 ILE A CA 1
ATOM 825 C C . ILE A 1 99 ? -2.298 8.771 3.084 1.00 98.44 99 ILE A C 1
ATOM 827 O O . ILE A 1 99 ? -2.521 7.784 3.782 1.00 98.44 99 ILE A O 1
ATOM 831 N N . ASP A 1 100 ? -3.283 9.454 2.505 1.00 97.88 100 ASP A N 1
ATOM 832 C CA . ASP A 1 100 ? -4.707 9.154 2.689 1.00 97.88 100 ASP A CA 1
ATOM 833 C C . ASP A 1 100 ? -5.088 7.772 2.136 1.00 97.88 100 ASP A C 1
ATOM 835 O O . ASP A 1 100 ? -5.952 7.090 2.695 1.00 97.88 100 ASP A O 1
ATOM 839 N N . THR A 1 101 ? -4.412 7.329 1.074 1.00 98.12 101 THR A N 1
ATOM 840 C CA . THR A 1 101 ? -4.585 5.982 0.517 1.00 98.12 101 THR A CA 1
ATOM 841 C C . THR A 1 101 ? -4.004 4.918 1.437 1.00 98.12 101 THR A C 1
ATOM 843 O O . THR A 1 101 ? -4.677 3.932 1.731 1.00 98.12 101 THR A O 1
ATOM 846 N N . VAL A 1 102 ? -2.788 5.128 1.950 1.00 98.06 102 VAL A N 1
ATOM 847 C CA . VAL A 1 102 ? -2.161 4.229 2.931 1.00 98.06 102 VAL A CA 1
ATOM 848 C C . VAL A 1 102 ? -2.997 4.144 4.211 1.00 98.06 102 VAL A C 1
ATOM 850 O O . VAL A 1 102 ? -3.194 3.052 4.736 1.00 98.06 102 VAL A O 1
ATOM 853 N N . ASN A 1 103 ? -3.543 5.264 4.682 1.00 97.00 103 ASN A N 1
ATOM 854 C CA . ASN A 1 103 ? -4.444 5.305 5.833 1.00 97.00 103 ASN A CA 1
ATOM 855 C C . ASN A 1 103 ? -5.738 4.522 5.582 1.00 97.00 103 ASN A C 1
ATOM 857 O O . ASN A 1 103 ? -6.151 3.730 6.426 1.00 97.00 103 ASN A O 1
ATOM 861 N N . GLY A 1 104 ? -6.334 4.669 4.395 1.00 94.94 104 GLY A N 1
ATOM 862 C CA . GLY A 1 104 ? -7.504 3.885 4.011 1.00 94.94 104 GLY A CA 1
ATOM 863 C C . GLY A 1 104 ? -7.213 2.387 3.868 1.00 94.94 104 GLY A C 1
ATOM 864 O O . GLY A 1 104 ? -8.062 1.576 4.229 1.00 94.94 104 GLY A O 1
ATOM 865 N N . LEU A 1 105 ? -6.031 2.002 3.371 1.00 94.81 105 LEU A N 1
ATOM 866 C CA . LEU A 1 105 ? -5.591 0.599 3.357 1.00 94.81 105 LEU A CA 1
ATOM 867 C C . LEU A 1 105 ? -5.441 0.068 4.786 1.00 94.81 105 LEU A C 1
ATOM 869 O O . LEU A 1 105 ? -5.929 -1.012 5.101 1.00 94.81 105 LEU A O 1
ATOM 873 N N . PHE A 1 106 ? -4.815 0.855 5.661 1.00 94.38 106 PHE A N 1
ATOM 874 C CA . PHE A 1 106 ? -4.595 0.505 7.059 1.00 94.38 106 PHE A CA 1
ATOM 875 C C . PHE A 1 106 ? -5.905 0.284 7.831 1.00 94.38 106 PHE A C 1
ATOM 877 O O . PHE A 1 106 ? -6.013 -0.671 8.597 1.00 94.38 106 PHE A O 1
ATOM 884 N N . SER A 1 107 ? -6.906 1.138 7.612 1.00 91.50 107 SER A N 1
ATOM 885 C CA . SER A 1 107 ? -8.220 1.033 8.257 1.00 91.50 107 SER A CA 1
ATOM 886 C C . SER A 1 107 ? -9.153 0.007 7.604 1.00 91.50 107 SER A C 1
ATOM 888 O O . SER A 1 107 ? -10.226 -0.270 8.134 1.00 91.50 107 SER A O 1
ATOM 890 N N . GLY A 1 108 ? -8.781 -0.547 6.445 1.00 89.69 108 GLY A N 1
ATOM 891 C CA . GLY A 1 108 ? -9.628 -1.435 5.646 1.00 89.69 108 GLY A CA 1
ATOM 892 C C . GLY A 1 108 ? -10.727 -0.723 4.843 1.00 89.69 108 GLY A C 1
ATOM 893 O O . GLY A 1 108 ? -11.486 -1.394 4.134 1.00 89.69 108 GLY A O 1
ATOM 894 N N . ARG A 1 109 ? -10.800 0.618 4.913 1.00 92.19 109 ARG A N 1
ATOM 895 C CA . ARG A 1 109 ? -11.709 1.471 4.122 1.00 92.19 109 ARG A CA 1
ATOM 896 C C . ARG A 1 109 ? -11.401 1.411 2.626 1.00 92.19 109 ARG A C 1
ATOM 898 O O . ARG A 1 109 ? -12.313 1.477 1.804 1.00 92.19 109 ARG A O 1
ATOM 905 N N . ILE A 1 110 ? -10.124 1.301 2.273 1.00 92.19 110 ILE A N 1
ATOM 906 C CA . ILE A 1 110 ? -9.647 1.072 0.909 1.00 92.19 110 ILE A CA 1
ATOM 907 C C . ILE A 1 110 ? -9.144 -0.365 0.831 1.00 92.19 110 ILE A C 1
ATOM 909 O O . ILE A 1 110 ? -8.457 -0.853 1.723 1.00 92.19 110 ILE A O 1
ATOM 913 N N . ARG A 1 111 ? -9.488 -1.044 -0.261 1.00 91.31 111 ARG A N 1
ATOM 914 C CA . ARG A 1 111 ? -9.040 -2.403 -0.562 1.00 91.31 111 ARG A CA 1
ATOM 915 C C . ARG A 1 111 ? -8.431 -2.425 -1.947 1.00 91.31 111 ARG A C 1
ATOM 917 O O . ARG A 1 111 ? -8.963 -1.796 -2.862 1.00 91.31 111 ARG A O 1
ATOM 924 N N . PHE A 1 112 ? -7.361 -3.186 -2.120 1.00 90.38 112 PHE A N 1
ATOM 925 C CA . PHE A 1 112 ? -6.815 -3.428 -3.448 1.00 90.38 112 PHE A CA 1
ATOM 926 C C . PHE A 1 112 ? -7.594 -4.570 -4.091 1.00 90.38 112 PHE A C 1
ATOM 928 O O . PHE A 1 112 ? -7.409 -5.721 -3.718 1.00 90.38 112 PHE A O 1
ATOM 935 N N . GLU A 1 113 ? -8.514 -4.261 -5.006 1.00 87.25 113 GLU A N 1
ATOM 936 C CA . GLU A 1 113 ? -9.305 -5.283 -5.716 1.00 87.25 113 GLU A CA 1
ATOM 937 C C . GLU A 1 113 ? -10.032 -6.253 -4.759 1.00 87.25 113 GLU A C 1
ATOM 939 O O . GLU A 1 113 ? -10.142 -7.453 -4.996 1.00 87.25 113 GLU A O 1
ATOM 944 N N . GLY A 1 114 ? -10.502 -5.722 -3.625 1.00 83.38 114 GLY A N 1
ATOM 945 C CA . GLY A 1 114 ? -11.140 -6.500 -2.561 1.00 83.38 114 GLY A CA 1
ATOM 946 C C . GLY A 1 114 ? -10.174 -7.151 -1.562 1.00 83.38 114 GLY A C 1
ATOM 947 O O . GLY A 1 114 ? -10.634 -7.599 -0.512 1.00 83.38 114 GLY A O 1
ATOM 948 N N . LEU A 1 115 ? -8.858 -7.149 -1.817 1.00 85.62 115 LEU A N 1
ATOM 949 C CA . LEU A 1 115 ? -7.847 -7.558 -0.841 1.00 85.62 115 LEU A CA 1
ATOM 950 C C . LEU A 1 115 ? -7.766 -6.547 0.305 1.00 85.62 115 LEU A C 1
ATOM 952 O O . LEU A 1 115 ? -7.552 -5.352 0.086 1.00 85.62 115 LEU A O 1
ATOM 956 N N . ASN A 1 116 ? -7.876 -7.052 1.534 1.00 88.69 116 ASN A N 1
ATOM 957 C CA . ASN A 1 116 ? -7.464 -6.308 2.714 1.00 88.69 116 ASN A CA 1
ATOM 958 C C . ASN A 1 116 ? -5.944 -6.451 2.875 1.00 88.69 116 ASN A C 1
ATOM 960 O O . ASN A 1 116 ? -5.440 -7.570 2.973 1.00 88.69 116 ASN A O 1
ATOM 964 N N . ILE A 1 117 ? -5.225 -5.331 2.865 1.00 89.75 117 ILE A N 1
ATOM 965 C CA . ILE A 1 117 ? -3.764 -5.299 2.911 1.00 89.75 117 ILE A CA 1
ATOM 966 C C . ILE A 1 117 ? -3.339 -4.651 4.227 1.00 89.75 117 ILE A C 1
ATOM 968 O O . ILE A 1 117 ? -3.523 -3.454 4.431 1.00 89.75 117 ILE A O 1
ATOM 972 N N . ALA A 1 118 ? -2.725 -5.439 5.109 1.00 90.75 118 ALA A N 1
ATOM 973 C CA . ALA A 1 118 ? -2.195 -4.931 6.367 1.00 90.75 118 ALA A CA 1
ATOM 974 C C . ALA A 1 118 ? -0.951 -4.068 6.110 1.00 90.75 118 ALA A C 1
ATOM 976 O O . ALA A 1 118 ? 0.036 -4.556 5.571 1.00 90.75 118 ALA A O 1
ATOM 977 N N . VAL A 1 119 ? -0.961 -2.792 6.504 1.00 95.50 119 VAL A N 1
ATOM 978 C CA . VAL A 1 119 ? 0.162 -1.875 6.235 1.00 95.50 119 VAL A CA 1
ATOM 979 C C . VAL A 1 119 ? 1.306 -2.080 7.232 1.00 95.50 119 VAL A C 1
ATOM 981 O O . VAL A 1 119 ? 1.113 -1.966 8.442 1.00 95.50 119 VAL A O 1
ATOM 984 N N . GLY A 1 120 ? 2.515 -2.345 6.731 1.00 95.31 120 GLY A N 1
ATOM 985 C CA . GLY A 1 120 ? 3.717 -2.580 7.533 1.00 95.31 120 GLY A CA 1
ATOM 986 C C . GLY A 1 120 ? 4.492 -1.316 7.901 1.00 95.31 120 GLY A C 1
ATOM 987 O O . GLY A 1 120 ? 4.354 -0.260 7.284 1.00 95.31 120 GLY A O 1
ATOM 988 N N . ALA A 1 121 ? 5.367 -1.442 8.902 1.00 95.19 121 ALA A N 1
ATOM 989 C CA . ALA A 1 121 ? 6.090 -0.320 9.507 1.00 95.19 121 ALA A CA 1
ATOM 990 C C . ALA A 1 121 ? 6.932 0.507 8.516 1.00 95.19 121 ALA A C 1
ATOM 992 O O . ALA A 1 121 ? 7.046 1.720 8.670 1.00 95.19 121 ALA A O 1
ATOM 993 N N . THR A 1 122 ? 7.500 -0.117 7.478 1.00 97.25 122 THR A N 1
ATOM 994 C CA . THR A 1 122 ? 8.301 0.606 6.475 1.00 97.25 122 THR A CA 1
ATOM 995 C C . THR A 1 122 ? 7.439 1.583 5.677 1.00 97.25 122 THR A C 1
ATOM 997 O O . THR A 1 122 ? 7.838 2.727 5.487 1.00 97.25 122 THR A O 1
ATOM 1000 N N . VAL A 1 123 ? 6.223 1.184 5.285 1.00 97.62 123 VAL A N 1
ATOM 1001 C CA . VAL A 1 123 ? 5.281 2.079 4.594 1.00 97.62 123 VAL A CA 1
ATOM 1002 C C . VAL A 1 123 ? 4.788 3.161 5.549 1.00 97.62 123 VAL A C 1
ATOM 1004 O O . VAL A 1 123 ? 4.769 4.327 5.170 1.00 97.62 123 VAL A O 1
ATOM 1007 N N . GLN A 1 124 ? 4.488 2.809 6.805 1.00 96.94 124 GLN A N 1
ATOM 1008 C CA . GLN A 1 124 ? 4.076 3.779 7.829 1.00 96.94 124 GLN A CA 1
ATOM 1009 C C . GLN A 1 124 ? 5.152 4.840 8.116 1.00 96.94 124 GLN A C 1
ATOM 1011 O O . GLN A 1 124 ? 4.825 5.966 8.477 1.00 96.94 124 GLN A O 1
ATOM 1016 N N . SER A 1 125 ? 6.437 4.508 7.940 1.00 97.12 125 SER A N 1
ATOM 1017 C CA . SER A 1 125 ? 7.523 5.481 8.103 1.00 97.12 125 SER A CA 1
ATOM 1018 C C . SER A 1 125 ? 7.485 6.587 7.042 1.00 97.12 125 SER A C 1
ATOM 1020 O O . SER A 1 125 ? 7.785 7.739 7.348 1.00 97.12 125 SER A O 1
ATOM 1022 N N . VAL A 1 126 ? 7.083 6.243 5.813 1.00 97.69 126 VAL A N 1
ATOM 1023 C CA . VAL A 1 126 ? 6.982 7.162 4.667 1.00 97.69 126 VAL A CA 1
ATOM 1024 C C . VAL A 1 126 ? 5.614 7.849 4.624 1.00 97.69 126 VAL A C 1
ATOM 1026 O O . VAL A 1 126 ? 5.524 9.031 4.300 1.00 97.69 126 VAL A O 1
ATOM 1029 N N . CYS A 1 127 ? 4.559 7.116 4.974 1.00 97.56 127 CYS A N 1
ATOM 1030 C CA . CYS A 1 127 ? 3.172 7.563 5.017 1.00 97.56 127 CYS A CA 1
ATOM 1031 C C . CYS A 1 127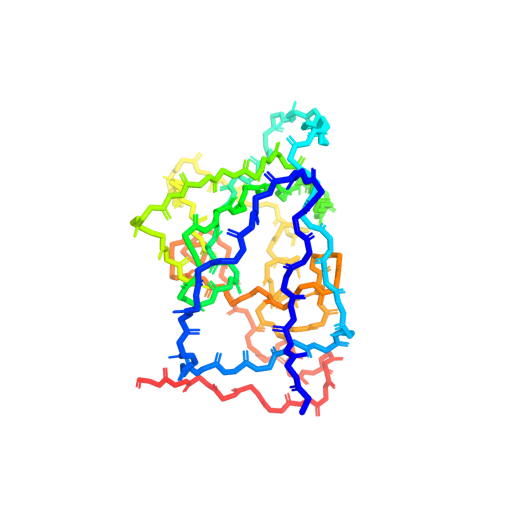 ? 2.605 7.359 6.433 1.00 97.56 127 CYS A C 1
ATOM 1033 O O . CYS A 1 127 ? 2.046 6.294 6.710 1.00 97.56 127 CYS A O 1
ATOM 1035 N N . PRO A 1 128 ? 2.751 8.343 7.338 1.00 95.81 128 PRO A N 1
ATOM 1036 C CA . PRO A 1 128 ? 2.295 8.214 8.719 1.00 95.81 128 PRO A CA 1
ATOM 1037 C C . PRO A 1 128 ? 0.795 7.918 8.830 1.00 95.81 128 PRO A C 1
ATOM 1039 O O . PRO A 1 128 ? -0.024 8.487 8.104 1.00 95.81 128 PRO A O 1
ATOM 1042 N N . ILE A 1 129 ? 0.442 7.036 9.767 1.00 95.38 129 ILE A N 1
ATOM 1043 C CA . ILE A 1 129 ? -0.947 6.659 10.037 1.00 95.38 129 ILE A CA 1
ATOM 1044 C C . ILE A 1 129 ? -1.588 7.651 11.012 1.00 95.38 129 ILE A C 1
ATOM 1046 O O . ILE A 1 129 ? -1.094 7.857 12.120 1.00 95.38 129 ILE A O 1
ATOM 1050 N N . ASP A 1 130 ? -2.723 8.212 10.611 1.00 95.12 130 ASP A N 1
ATOM 1051 C CA . ASP A 1 130 ? -3.634 9.009 11.422 1.00 95.12 130 ASP A CA 1
ATOM 1052 C C . ASP A 1 130 ? -4.832 8.144 11.839 1.00 95.12 130 ASP A C 1
ATOM 1054 O O . ASP A 1 130 ? -5.875 8.080 11.181 1.00 95.12 130 ASP A O 1
ATOM 1058 N N . VAL A 1 131 ? -4.651 7.441 12.957 1.00 93.50 131 VAL A N 1
ATOM 1059 C CA . VAL A 1 131 ? -5.661 6.530 13.507 1.00 93.50 131 VAL A CA 1
ATOM 1060 C C . VAL A 1 131 ? -6.945 7.281 13.852 1.00 93.50 131 VAL A C 1
ATOM 1062 O O . VAL A 1 131 ? -8.029 6.802 13.545 1.00 93.50 131 VAL A O 1
ATOM 1065 N N . GLU A 1 132 ? -6.848 8.473 14.446 1.00 93.62 132 GLU A N 1
ATOM 1066 C CA . GLU A 1 132 ? -8.030 9.235 14.860 1.00 93.62 132 GLU A CA 1
ATOM 1067 C C . GLU A 1 132 ? -8.871 9.696 13.667 1.00 93.62 132 GLU A C 1
ATOM 1069 O O . GLU A 1 132 ? -10.104 9.693 13.741 1.00 93.62 132 GLU A O 1
ATOM 1074 N N . LYS A 1 133 ? -8.222 10.112 12.572 1.00 93.81 133 LYS A N 1
ATOM 1075 C CA . LYS A 1 133 ? -8.910 10.451 11.322 1.00 93.81 133 LYS A CA 1
ATOM 1076 C C . LYS A 1 133 ? -9.623 9.229 10.755 1.00 93.81 133 LYS A C 1
ATOM 1078 O O . LYS A 1 133 ? -10.796 9.341 10.404 1.00 93.81 133 LYS A O 1
ATOM 1083 N N . GLU A 1 134 ? -8.960 8.077 10.689 1.00 94.00 134 GLU A N 1
ATOM 1084 C CA . GLU A 1 134 ? -9.577 6.875 10.124 1.00 94.00 134 GLU A CA 1
ATOM 1085 C C . GLU A 1 134 ? -10.705 6.316 11.003 1.00 94.00 134 GLU A C 1
ATOM 1087 O O . GLU A 1 134 ? -11.754 5.992 10.456 1.00 94.00 134 GLU A O 1
ATOM 1092 N N . GLU A 1 135 ? -10.579 6.311 12.338 1.00 92.25 135 GLU A N 1
ATOM 1093 C CA . GLU A 1 135 ? -11.679 5.923 13.245 1.00 92.25 135 GLU A CA 1
ATOM 1094 C C . GLU A 1 135 ? -12.931 6.796 13.027 1.00 92.25 135 GLU A C 1
ATOM 1096 O O . GLU A 1 135 ? -14.060 6.304 13.056 1.00 92.25 135 GLU A O 1
ATOM 1101 N N . LYS A 1 136 ? -12.753 8.100 12.765 1.00 92.94 136 LYS A N 1
ATOM 1102 C CA . LYS A 1 136 ? -13.868 9.010 12.436 1.00 92.94 136 LYS A CA 1
ATOM 1103 C C . LYS A 1 136 ? -14.493 8.703 11.075 1.00 92.94 136 LYS A C 1
ATOM 1105 O O . LYS A 1 136 ? -15.698 8.886 10.920 1.00 92.94 136 LYS A O 1
ATOM 1110 N N . LEU A 1 137 ? -13.691 8.284 10.094 1.00 89.50 137 LEU A N 1
ATOM 1111 C CA . LEU A 1 137 ? -14.159 7.973 8.740 1.00 89.50 137 LEU A CA 1
ATOM 1112 C C . LEU A 1 137 ? -14.871 6.619 8.660 1.00 89.50 137 LEU A C 1
ATOM 1114 O O . LEU A 1 137 ? -15.834 6.495 7.905 1.00 89.50 137 LEU A O 1
ATOM 1118 N N . THR A 1 138 ? -14.413 5.616 9.410 1.00 87.69 138 THR A N 1
ATOM 1119 C CA . THR A 1 138 ? -15.014 4.272 9.421 1.00 87.69 138 THR A CA 1
ATOM 1120 C C . THR A 1 138 ? -16.129 4.133 10.455 1.00 87.69 138 THR A C 1
ATOM 1122 O O . THR A 1 138 ? -17.013 3.298 10.287 1.00 87.69 138 THR A O 1
ATOM 1125 N N . GLY A 1 139 ? -16.115 4.948 11.516 1.00 88.69 139 GLY A N 1
ATOM 1126 C CA . GLY A 1 139 ? -17.001 4.782 12.670 1.00 88.69 139 GLY A CA 1
ATOM 1127 C C . GLY A 1 139 ? -16.609 3.601 13.567 1.00 88.69 139 GLY A C 1
ATOM 1128 O O . GLY A 1 139 ? -17.364 3.245 14.473 1.00 88.69 139 GLY A O 1
ATOM 1129 N N . GLU A 1 140 ? -15.442 2.999 13.331 1.00 86.81 140 GLU A N 1
ATOM 1130 C CA . GLU A 1 140 ? -14.942 1.831 14.049 1.00 86.81 140 GLU A CA 1
ATOM 1131 C C . GLU A 1 140 ? -13.697 2.176 14.868 1.00 86.81 140 GLU A C 1
ATOM 1133 O O . GLU A 1 140 ? -12.874 3.000 14.478 1.00 86.81 140 GLU A O 1
ATOM 1138 N N . LYS A 1 141 ? -13.545 1.511 16.015 1.00 87.75 141 LYS A N 1
ATOM 1139 C CA . LYS A 1 141 ? -12.331 1.574 16.835 1.00 87.75 141 LYS A CA 1
ATOM 1140 C C . LYS A 1 141 ? -11.232 0.732 16.189 1.00 87.75 141 LYS A C 1
ATOM 1142 O O . LYS A 1 141 ? -11.427 -0.468 15.996 1.00 87.75 141 LYS A O 1
ATOM 1147 N N . ILE A 1 142 ? -10.066 1.322 15.936 1.00 83.88 142 ILE A N 1
ATOM 1148 C CA . ILE A 1 142 ? -8.912 0.605 15.391 1.00 83.88 142 ILE A CA 1
ATOM 1149 C C . ILE A 1 142 ? -8.004 0.189 16.549 1.00 83.88 142 ILE A C 1
ATOM 1151 O O . ILE A 1 142 ? -7.339 1.002 17.193 1.00 83.88 142 ILE A O 1
ATOM 1155 N N . PHE A 1 143 ? -7.963 -1.113 16.822 1.00 75.44 143 PHE A N 1
ATOM 1156 C CA . PHE A 1 143 ? -7.109 -1.673 17.865 1.00 75.44 143 PHE A CA 1
ATOM 1157 C C . PHE A 1 143 ? -5.726 -1.995 17.299 1.00 75.44 143 PHE A C 1
ATOM 1159 O O . PHE A 1 143 ? -5.553 -2.949 16.543 1.00 75.44 143 PHE A O 1
ATOM 1166 N N . LEU A 1 144 ? -4.724 -1.208 17.691 1.00 67.12 144 LEU A N 1
ATOM 1167 C CA . LEU A 1 144 ? -3.324 -1.526 17.425 1.00 67.12 144 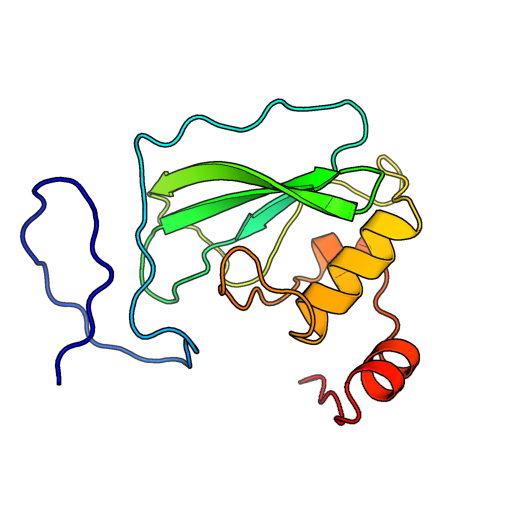LEU A CA 1
ATOM 1168 C C . LEU A 1 144 ? -2.883 -2.636 18.385 1.00 67.12 144 LEU A C 1
ATOM 1170 O O . LEU A 1 144 ? -2.849 -2.419 19.599 1.00 67.12 144 LEU A O 1
ATOM 1174 N N . ASN A 1 145 ? -2.525 -3.809 17.865 1.00 46.44 145 ASN A N 1
ATOM 1175 C CA . ASN A 1 145 ? -1.800 -4.790 18.669 1.00 46.44 145 ASN A CA 1
ATOM 1176 C C . ASN A 1 145 ? -0.404 -4.215 18.954 1.00 46.44 145 ASN A C 1
ATOM 1178 O O . ASN A 1 145 ? 0.374 -4.008 18.024 1.00 46.44 145 ASN A O 1
ATOM 1182 N N . ARG A 1 146 ? -0.145 -3.885 20.224 1.00 36.12 146 ARG A N 1
ATOM 1183 C CA . ARG A 1 146 ? 1.174 -3.468 20.721 1.00 36.12 146 ARG A CA 1
ATOM 1184 C C . ARG A 1 146 ? 2.126 -4.649 20.824 1.00 36.12 146 ARG A C 1
ATOM 1186 O O . ARG A 1 146 ? 1.643 -5.748 21.178 1.00 36.12 146 ARG A O 1
#

Foldseek 3Di:
DDQDADEPDDDDDDDDDDDDDDAPDSYDYDDQVDAWDDDDPQWFWKKFDCDPPFQKMWIWTQHLQRDITGGHIDGHPPGHQAIAGPDALVRHAHHPSVLVNLQCLCLVVDADVRRNHHHDPRSCRRRPHDQVVSCVVVVDHDDDDD

Sequence (146 aa):
MKKLAIFKNEFESRSFKSRYQTFEGEQYIIDLDRRAEKYEVGDLICFVNPFAGYPIYLEIAISANGALKFRNWEFSEDGNTYLHTYETPDKFKATQEQIDTVNGLFSGRIRFEGLNIAVGATVQSVCPIDVEKEEKLTGEKIFLNR

Secondary structure (DSSP, 8-state):
-----EESS----------S---SSS--EE-TTPPPPPP-TT-EEEEE--STTS-EEEEEEE-TTS-EEEEEEEE-SS--SSBB-S--TTT----HHHHHHHHHHHHTSS-BTTB--PBPHHHHHHS---HHHHHHHHSS------

Radius of gyration: 15.85 Å; Cα contacts (8 Å, |Δi|>4): 245; chains: 1; bounding box: 32×44×38 Å

Organism: Ruminococcus champanellensis (strain DSM 18848 / JCM 17042 / KCTC 15320 / 18P13) (NCBI:txid213810)

pLDDT: mean 81.36, std 21.47, range [26.73, 98.44]

Mean predicted aligned error: 8.9 Å

Solvent-accessible surface area (backbone atoms only — not comparable to full-atom values): 8941 Å² total; per-residue (Å²): 133,93,83,66,82,50,60,81,61,98,70,83,88,79,94,78,87,85,80,81,86,90,74,92,54,98,67,63,77,54,62,74,82,60,77,51,53,86,88,55,94,68,43,46,58,34,35,26,10,77,46,72,96,47,50,42,32,40,35,35,30,34,28,57,80,31,50,79,37,60,44,46,65,46,80,37,88,89,61,47,61,37,29,33,38,90,65,44,61,90,81,39,83,66,38,70,38,30,26,53,39,52,37,25,26,56,71,56,78,35,51,65,93,67,41,72,49,48,68,21,72,49,38,38,64,42,34,63,73,56,63,72,61,43,29,68,74,72,74,46,89,81,81,77,87,127